Protein AF-A0A564Z615-F1 (afdb_monomer)

Organism: Hymenolepis diminuta (NCBI:txid6216)

Radius of gyration: 14.69 Å; Cα contacts (8 Å, |Δi|>4): 187; chains: 1; bounding box: 37×38×29 Å

Nearest PDB structures (foldseek):
  7xrh-assembly1_B  TM=8.847E-01  e=3.162E-02  Lactobacillus acidophilus
  3doh-assembly1_A  TM=4.716E-01  e=4.986E-02  Thermotoga maritima
  3b3s-assembly1_A  TM=4.041E-01  e=3.997E-01  Vibrio proteolyticus
  4z1x-assembly2_A  TM=3.653E-01  e=2.814E+00  Fusarium graminearum PH-1

Mean predicted aligned error: 8.98 Å

Sequence (123 aa):
MFPKAAIPLIYLHYLQLDINPNFSDFSSHGISDHAASDFYIKSDFDGTPLGTWHIRPNATNDLDLQHSWKSWNVDTISDETPIFLYFHGMAFNRAHSHRVEVYKLLSRLGYHVMTIDYRGSYS

Solvent-accessible surface area (backbone atoms only — not comparable to full-atom values): 7762 Å² total; per-residue (Å²): 133,84,77,83,79,81,77,81,65,81,57,83,89,87,95,76,94,75,89,80,78,70,77,74,56,34,54,88,71,65,30,41,58,92,33,41,47,63,48,65,52,63,37,91,88,79,57,55,71,27,43,28,41,42,34,34,46,44,28,71,41,73,78,63,55,73,78,62,71,75,74,84,51,95,89,54,88,85,67,93,61,56,72,44,67,45,53,74,44,85,74,71,44,72,82,42,66,78,52,42,54,52,47,54,50,45,8,64,72,53,21,28,32,36,36,52,35,58,91,88,34,81,112

Foldseek 3Di:
DDPDDADADEDDDDDDDDDDDDPLCCVVLQFASVQKDWDWDQDPVHRDTKIKMKGFAPRNPPVVCVVPVPDDDPPDPPDPAAEHEYEYYDAAFCSDNVNSVVCNVCSPVGHIYMYIHDPPHPD

InterPro domains:
  IPR029058 Alpha/Beta hydrolase fold [G3DSA:3.40.50.1820] (22-123)
  IPR029058 Alpha/Beta hydrolase fold [SSF53474] (33-120)

Structure (mmCIF, N/CA/C/O backbone):
data_AF-A0A564Z615-F1
#
_entry.id   AF-A0A564Z615-F1
#
loop_
_atom_site.group_PDB
_atom_site.id
_atom_site.type_symbol
_atom_site.label_atom_id
_atom_site.label_alt_id
_atom_site.label_comp_id
_atom_site.label_asym_id
_atom_site.label_entity_id
_atom_site.label_seq_id
_atom_site.pdbx_PDB_ins_code
_atom_site.Cartn_x
_atom_site.Cartn_y
_atom_site.Cartn_z
_atom_site.occupancy
_atom_site.B_iso_or_equiv
_atom_site.auth_seq_id
_atom_site.auth_comp_id
_atom_site.auth_asym_id
_atom_site.auth_atom_id
_atom_site.pdbx_PDB_model_num
ATOM 1 N N . MET A 1 1 ? 9.444 21.698 14.474 1.00 39.22 1 MET A N 1
ATOM 2 C CA . MET A 1 1 ? 8.753 20.560 15.112 1.00 39.22 1 MET A CA 1
ATOM 3 C C . MET A 1 1 ? 8.996 19.358 14.214 1.00 39.22 1 MET A C 1
ATOM 5 O O . MET A 1 1 ? 8.506 19.367 13.095 1.00 39.22 1 MET A O 1
ATOM 9 N N . PHE A 1 2 ? 9.857 18.421 14.615 1.00 32.47 2 PHE A N 1
ATOM 10 C CA . PHE A 1 2 ? 10.064 17.186 13.849 1.00 32.47 2 PHE A CA 1
ATOM 11 C C . PHE A 1 2 ? 8.807 16.314 14.006 1.00 32.47 2 PHE A C 1
ATOM 13 O O . PHE A 1 2 ? 8.331 16.192 15.140 1.00 32.47 2 PHE A O 1
ATOM 20 N N . PRO A 1 3 ? 8.223 15.756 12.931 1.00 44.94 3 PRO A N 1
ATOM 21 C CA . PRO A 1 3 ? 7.083 14.862 13.078 1.00 44.94 3 PRO A CA 1
ATOM 22 C C . PRO A 1 3 ? 7.495 13.623 13.885 1.00 44.94 3 PRO A C 1
ATOM 24 O O . PRO A 1 3 ? 8.647 13.185 13.834 1.00 44.94 3 PRO A O 1
ATOM 27 N N . LYS A 1 4 ? 6.552 13.090 14.672 1.00 42.91 4 LYS A N 1
ATOM 28 C CA . LYS A 1 4 ? 6.733 11.851 15.441 1.00 42.91 4 LYS A CA 1
ATOM 29 C C . LYS A 1 4 ? 7.188 10.741 14.489 1.00 42.91 4 LYS A C 1
ATOM 31 O O . LYS A 1 4 ? 6.609 10.573 13.420 1.00 42.91 4 LYS A O 1
ATOM 36 N N . ALA A 1 5 ? 8.245 10.038 14.884 1.00 46.59 5 ALA A N 1
ATOM 37 C CA . ALA A 1 5 ? 8.908 9.027 14.075 1.00 46.59 5 ALA A CA 1
ATOM 38 C C . ALA A 1 5 ? 7.921 7.971 13.549 1.00 46.59 5 ALA A C 1
ATOM 40 O O . ALA A 1 5 ? 7.145 7.401 14.317 1.00 46.59 5 ALA A O 1
ATOM 41 N N . ALA A 1 6 ? 8.000 7.689 12.248 1.00 59.72 6 ALA A N 1
ATOM 42 C CA . ALA A 1 6 ? 7.531 6.425 11.699 1.00 59.72 6 ALA A CA 1
ATOM 43 C C . ALA A 1 6 ? 8.312 5.289 12.381 1.00 59.72 6 ALA A C 1
ATOM 45 O O . ALA A 1 6 ? 9.501 5.451 12.654 1.00 59.72 6 ALA A O 1
ATOM 46 N N . ILE A 1 7 ? 7.663 4.163 12.679 1.00 56.78 7 ILE A N 1
ATOM 47 C CA . ILE A 1 7 ? 8.335 2.959 13.186 1.00 56.78 7 ILE A CA 1
ATOM 48 C C . ILE A 1 7 ? 8.689 2.099 11.962 1.00 56.78 7 ILE A C 1
ATOM 50 O O . ILE A 1 7 ? 7.792 1.459 11.414 1.00 56.78 7 ILE A O 1
ATOM 54 N N . PRO A 1 8 ? 9.949 2.082 11.485 1.00 55.19 8 PRO A N 1
ATOM 55 C CA . PRO A 1 8 ? 10.329 1.247 10.355 1.00 55.19 8 PRO A CA 1
ATOM 56 C C . PRO A 1 8 ? 10.515 -0.203 10.818 1.00 55.19 8 PRO A C 1
ATOM 58 O O . PRO A 1 8 ? 11.380 -0.496 11.644 1.00 55.19 8 PRO A O 1
ATOM 61 N N . LEU A 1 9 ? 9.722 -1.124 10.270 1.00 51.75 9 LEU A N 1
ATOM 62 C CA . LEU A 1 9 ? 9.980 -2.561 10.363 1.00 51.75 9 LEU A CA 1
ATOM 63 C C . LEU A 1 9 ? 10.726 -2.998 9.100 1.00 51.75 9 LEU A C 1
ATOM 65 O O . LEU A 1 9 ? 10.188 -2.893 8.003 1.00 51.75 9 LEU A O 1
ATOM 69 N N . ILE A 1 10 ? 11.948 -3.501 9.261 1.00 54.25 10 ILE A N 1
ATOM 70 C CA . ILE A 1 10 ? 12.765 -4.045 8.171 1.00 54.25 10 ILE A CA 1
ATOM 71 C C . ILE A 1 10 ? 12.877 -5.558 8.394 1.00 54.25 10 ILE A C 1
ATOM 73 O O . ILE A 1 10 ? 13.337 -5.994 9.447 1.00 54.25 10 ILE A O 1
ATOM 77 N N . TYR A 1 11 ? 12.443 -6.360 7.421 1.00 53.69 11 TYR A N 1
ATOM 78 C CA . TYR A 1 11 ? 12.457 -7.830 7.464 1.00 53.69 11 TYR A CA 1
ATOM 79 C C . TYR A 1 11 ? 13.115 -8.401 6.193 1.00 53.69 11 TYR A C 1
ATOM 81 O O . TYR A 1 11 ? 12.973 -7.816 5.121 1.00 53.69 11 TYR A O 1
ATOM 89 N N . LEU A 1 12 ? 13.845 -9.524 6.291 1.00 41.12 12 LEU A N 1
ATOM 90 C CA . LEU A 1 12 ? 14.693 -10.070 5.214 1.00 41.12 12 LEU A CA 1
ATOM 91 C C . LEU A 1 12 ? 14.663 -11.619 5.150 1.00 41.12 12 LEU A C 1
ATOM 93 O O . LEU A 1 12 ? 15.223 -12.213 6.069 1.00 41.12 12 LEU A O 1
ATOM 97 N N . HIS A 1 13 ? 14.134 -12.256 4.073 1.00 49.44 13 HIS A N 1
ATOM 98 C CA . HIS A 1 13 ? 14.681 -13.492 3.424 1.00 49.44 13 HIS A CA 1
ATOM 99 C C . HIS A 1 13 ? 13.871 -14.162 2.264 1.00 49.44 13 HIS A C 1
ATOM 101 O O . HIS A 1 13 ? 12.670 -13.952 2.134 1.00 49.44 13 HIS A O 1
ATOM 107 N N . TYR A 1 14 ? 14.613 -15.051 1.551 1.00 49.75 14 TYR A N 1
ATOM 108 C CA . TYR A 1 14 ? 14.376 -16.195 0.613 1.00 49.75 14 TYR A CA 1
ATOM 109 C C . TYR A 1 14 ? 13.765 -15.993 -0.797 1.00 49.75 14 TYR A C 1
ATOM 111 O O . TYR A 1 14 ? 12.846 -15.210 -0.995 1.00 49.75 14 TYR A O 1
ATOM 119 N N . LEU A 1 15 ? 14.331 -16.715 -1.787 1.00 47.59 15 LEU A N 1
ATOM 120 C CA . LEU A 1 15 ? 14.111 -16.573 -3.238 1.00 47.59 15 LEU A CA 1
ATOM 121 C C . LEU A 1 15 ? 12.964 -17.451 -3.779 1.00 47.59 15 LEU A C 1
ATOM 123 O O . LEU A 1 15 ? 13.097 -18.672 -3.797 1.00 47.59 15 LEU A O 1
ATOM 127 N N . GLN A 1 16 ? 11.896 -16.828 -4.296 1.00 52.72 16 GLN A N 1
ATOM 128 C CA . GLN A 1 16 ? 10.798 -17.468 -5.037 1.00 52.72 16 GLN A CA 1
ATOM 129 C C . GLN A 1 16 ? 10.459 -16.682 -6.320 1.00 52.72 16 GLN A C 1
ATOM 131 O O . GLN A 1 16 ? 9.930 -15.581 -6.255 1.00 52.72 16 GLN A O 1
ATOM 136 N N . LEU A 1 17 ? 10.768 -17.238 -7.496 1.00 55.16 17 LEU A N 1
ATOM 137 C CA . LEU A 1 17 ? 10.571 -16.577 -8.796 1.00 55.16 17 LEU A CA 1
ATOM 138 C C . LEU A 1 17 ? 9.133 -16.745 -9.314 1.00 55.16 17 LEU A C 1
ATOM 140 O O . LEU A 1 17 ? 8.859 -17.696 -10.040 1.00 55.16 17 LEU A O 1
ATOM 144 N N . ASP A 1 18 ? 8.250 -15.798 -8.999 1.00 54.97 18 ASP A N 1
ATOM 145 C CA . ASP A 1 18 ? 6.972 -15.634 -9.705 1.00 54.97 18 ASP A CA 1
ATOM 146 C C . ASP A 1 18 ? 7.103 -14.531 -10.765 1.00 54.97 18 ASP A C 1
ATOM 148 O O . ASP A 1 18 ? 7.454 -13.385 -10.476 1.00 54.97 18 ASP A O 1
ATOM 152 N N . ILE A 1 19 ? 6.877 -14.904 -12.026 1.00 62.47 19 ILE A N 1
ATOM 153 C CA . ILE A 1 19 ? 7.085 -14.043 -13.193 1.00 62.47 19 ILE A CA 1
ATOM 154 C C . ILE A 1 19 ? 5.760 -13.320 -13.486 1.00 62.47 19 ILE A C 1
ATOM 156 O O . ILE A 1 19 ? 4.845 -13.915 -14.044 1.00 62.47 19 ILE A O 1
ATOM 160 N N . ASN A 1 20 ? 5.679 -12.040 -13.107 1.00 62.62 20 ASN A N 1
ATOM 161 C CA . ASN A 1 20 ? 4.577 -11.091 -13.354 1.00 62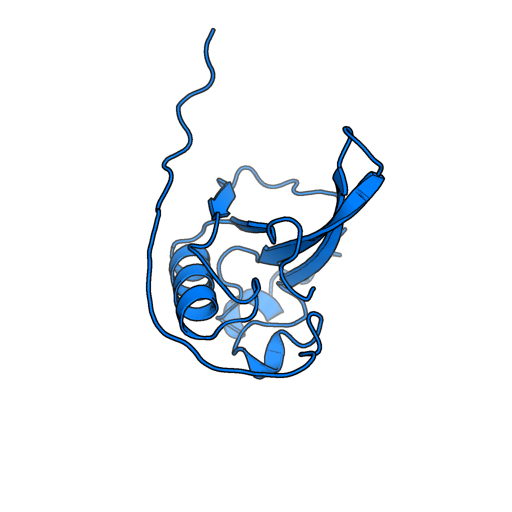.62 20 ASN A CA 1
ATOM 162 C C . ASN A 1 20 ? 3.216 -11.422 -12.697 1.00 62.62 20 ASN A C 1
ATOM 164 O O . ASN A 1 20 ? 2.273 -11.806 -13.392 1.00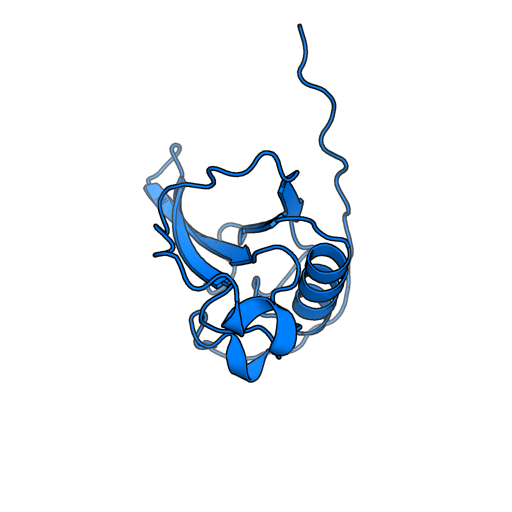 62.62 20 ASN A O 1
ATOM 168 N N . PRO A 1 21 ? 3.069 -11.226 -11.374 1.00 74.25 21 PRO A N 1
ATOM 169 C CA . PRO A 1 21 ? 1.773 -11.345 -10.705 1.00 74.25 21 PRO A CA 1
ATOM 170 C C . PRO A 1 21 ? 0.8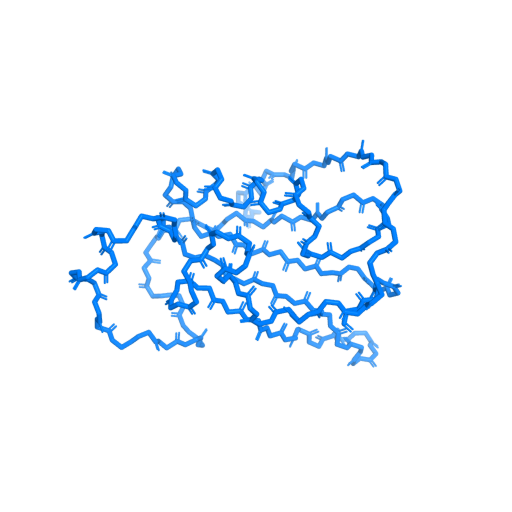04 -10.216 -11.108 1.00 74.25 21 PRO A C 1
ATOM 172 O O . PRO A 1 21 ? 1.217 -9.094 -11.398 1.00 74.25 21 PRO A O 1
ATOM 175 N N . ASN A 1 22 ? -0.504 -10.499 -11.088 1.00 87.25 22 ASN A N 1
ATOM 176 C CA . ASN A 1 22 ? -1.536 -9.464 -11.181 1.00 87.25 22 ASN A CA 1
ATOM 177 C C . ASN A 1 22 ? -1.658 -8.746 -9.830 1.00 87.25 22 ASN A C 1
ATOM 179 O O . ASN A 1 22 ? -2.271 -9.262 -8.899 1.00 87.25 22 ASN A O 1
ATOM 183 N N . PHE A 1 23 ? -1.091 -7.548 -9.731 1.00 90.25 23 PHE A N 1
ATOM 184 C CA . PHE A 1 23 ? -1.050 -6.781 -8.485 1.00 90.25 23 PHE A CA 1
ATOM 185 C C . PHE A 1 23 ? -2.391 -6.198 -8.035 1.00 90.25 23 PHE A C 1
ATOM 187 O O . PHE A 1 23 ? -2.473 -5.681 -6.926 1.00 90.25 23 PHE A O 1
ATOM 194 N N . SER A 1 24 ? -3.427 -6.258 -8.868 1.00 91.88 24 SER A N 1
ATOM 195 C CA . SER A 1 24 ? -4.766 -5.784 -8.509 1.00 91.88 24 SER A CA 1
ATOM 196 C C . SER A 1 24 ? -5.696 -6.904 -8.027 1.00 91.88 24 SER A C 1
ATOM 198 O O . SER A 1 24 ? -6.827 -6.619 -7.651 1.00 91.88 24 SER A O 1
ATOM 200 N N . ASP A 1 25 ? -5.251 -8.165 -8.052 1.00 91.88 25 ASP A N 1
ATOM 201 C CA . ASP A 1 25 ? -6.001 -9.297 -7.500 1.00 91.88 25 ASP A CA 1
ATOM 202 C C . ASP A 1 25 ? -5.614 -9.512 -6.030 1.00 91.88 25 ASP A C 1
ATOM 204 O O . ASP A 1 25 ? -4.726 -10.298 -5.695 1.00 91.88 25 ASP A O 1
ATOM 208 N N . PHE A 1 26 ? -6.260 -8.768 -5.136 1.00 92.69 26 PHE A N 1
ATOM 209 C CA . PHE A 1 26 ? -6.025 -8.866 -3.696 1.00 92.69 26 PHE A CA 1
ATOM 210 C C . PHE A 1 26 ? -6.683 -10.111 -3.106 1.00 92.69 26 PHE A C 1
ATOM 212 O O . PHE A 1 26 ? -6.162 -10.699 -2.150 1.00 92.69 26 PHE A O 1
ATOM 219 N N . SER A 1 27 ? -7.793 -10.545 -3.704 1.00 91.38 27 SER A N 1
ATOM 220 C CA . SER A 1 27 ? -8.549 -11.717 -3.276 1.00 91.38 27 SER A CA 1
ATOM 221 C C . SER A 1 27 ? -7.697 -12.990 -3.261 1.00 91.38 27 SER A C 1
ATOM 223 O O . SER A 1 27 ? -7.737 -13.737 -2.277 1.00 91.38 27 SER A O 1
ATOM 225 N N . SER A 1 28 ? -6.830 -13.197 -4.263 1.00 91.75 28 SER A N 1
ATOM 226 C CA . SER A 1 28 ? -5.897 -14.337 -4.297 1.00 91.75 28 SER A CA 1
ATOM 227 C C . SER A 1 28 ? -4.842 -14.307 -3.189 1.00 91.75 28 SER A C 1
ATOM 229 O O . SER A 1 28 ? -4.262 -15.339 -2.850 1.00 91.75 28 SER A O 1
ATOM 231 N N . HIS A 1 29 ? -4.651 -13.150 -2.556 1.00 91.56 29 HIS A N 1
ATOM 232 C CA . HIS A 1 29 ? -3.760 -12.928 -1.420 1.00 91.56 29 HIS A CA 1
ATOM 233 C C . HIS A 1 29 ? -4.517 -12.933 -0.072 1.00 91.56 29 HIS A C 1
ATOM 235 O O . HIS A 1 29 ? -3.928 -12.722 0.994 1.00 91.56 29 HIS A O 1
ATOM 241 N N . GLY A 1 30 ? -5.828 -13.204 -0.085 1.00 91.56 30 GLY A N 1
ATOM 242 C CA . GLY A 1 30 ? -6.683 -13.217 1.103 1.00 91.56 30 GLY A CA 1
ATOM 243 C C . GLY A 1 30 ? -6.939 -11.825 1.685 1.00 91.56 30 GLY A C 1
ATOM 244 O O . GLY A 1 30 ? -7.063 -11.689 2.905 1.00 91.56 30 G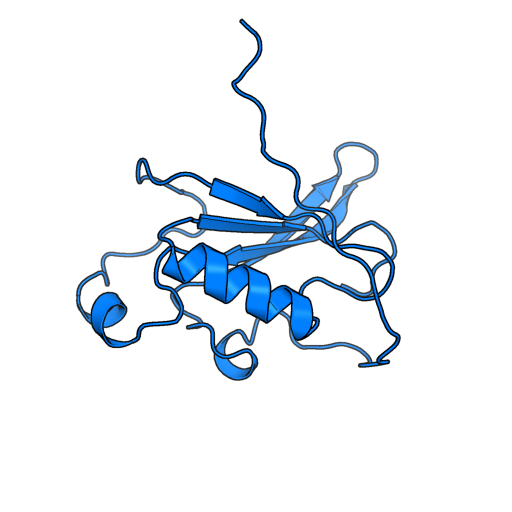LY A O 1
ATOM 245 N N . ILE A 1 31 ? -6.961 -10.802 0.829 1.00 92.44 31 ILE A N 1
ATOM 246 C CA . ILE A 1 31 ? -7.336 -9.420 1.139 1.00 92.44 31 ILE A CA 1
ATOM 247 C C . ILE A 1 31 ? -8.564 -9.078 0.288 1.00 92.44 31 ILE A C 1
ATOM 249 O O . ILE A 1 31 ? -8.629 -9.447 -0.878 1.00 92.44 31 ILE A O 1
ATOM 253 N N . SER A 1 32 ? -9.551 -8.380 0.849 1.00 89.56 32 SER A N 1
ATOM 254 C CA . SER A 1 32 ? -10.721 -7.966 0.072 1.00 89.56 32 SER A CA 1
ATOM 255 C C . SER A 1 32 ? -10.339 -6.939 -1.000 1.00 89.56 32 SER A C 1
ATOM 257 O O . SER A 1 32 ? -9.778 -5.892 -0.671 1.00 89.56 32 SER A O 1
ATOM 259 N N . ASP A 1 33 ? -10.722 -7.188 -2.257 1.00 87.38 33 ASP A N 1
ATOM 260 C CA . ASP A 1 33 ? -10.495 -6.264 -3.384 1.00 87.38 33 ASP A CA 1
ATOM 261 C C . ASP A 1 33 ? -11.157 -4.891 -3.175 1.00 87.38 33 ASP A C 1
ATOM 263 O O . ASP A 1 33 ? -10.761 -3.898 -3.774 1.00 87.38 33 ASP A O 1
ATOM 267 N N . HIS A 1 34 ? -12.167 -4.806 -2.305 1.00 84.06 34 HIS A N 1
ATOM 268 C CA . HIS A 1 34 ? -12.842 -3.549 -1.962 1.00 84.06 34 HIS A CA 1
ATOM 269 C C . HIS A 1 34 ? -12.168 -2.784 -0.816 1.00 84.06 34 HIS A C 1
ATOM 271 O O . HIS A 1 34 ? -12.548 -1.652 -0.513 1.00 84.06 34 HIS A O 1
ATOM 277 N N . ALA A 1 35 ? -11.200 -3.407 -0.144 1.00 86.94 35 ALA A N 1
ATOM 278 C CA . ALA A 1 35 ? -10.483 -2.845 0.994 1.00 86.94 35 ALA A CA 1
ATOM 279 C C . ALA A 1 35 ? -8.998 -2.601 0.689 1.00 86.94 35 ALA A C 1
ATOM 281 O O . ALA A 1 35 ? -8.237 -2.254 1.598 1.00 86.94 35 ALA A O 1
ATOM 282 N N . ALA A 1 36 ? -8.590 -2.772 -0.569 1.00 90.69 36 ALA A N 1
ATOM 283 C CA . ALA A 1 36 ? -7.232 -2.557 -1.027 1.00 90.69 36 ALA A CA 1
ATOM 284 C C . ALA A 1 36 ? -7.194 -1.920 -2.421 1.00 90.69 36 ALA A C 1
ATOM 286 O O . ALA A 1 36 ? -8.159 -1.977 -3.178 1.00 90.69 36 ALA A O 1
ATOM 287 N N . SER A 1 37 ? -6.079 -1.271 -2.741 1.00 91.62 37 SER A N 1
ATOM 288 C CA . SER A 1 37 ? -5.878 -0.593 -4.018 1.00 91.62 37 SER A CA 1
ATOM 289 C C . SER A 1 37 ? -4.448 -0.694 -4.496 1.00 91.62 37 SER A C 1
ATOM 291 O O . SER A 1 37 ? -3.517 -0.653 -3.690 1.00 91.62 37 SER A O 1
ATOM 293 N N . ASP A 1 38 ? -4.305 -0.835 -5.810 1.00 93.00 38 ASP A N 1
ATOM 294 C CA . ASP A 1 38 ? -3.032 -0.875 -6.514 1.00 93.00 38 ASP A CA 1
ATOM 295 C C . ASP A 1 38 ? -2.896 0.395 -7.347 1.00 93.00 38 ASP A C 1
ATOM 297 O O . ASP A 1 38 ? -3.764 0.721 -8.158 1.00 93.00 38 ASP A O 1
ATOM 301 N N . PHE A 1 39 ? -1.825 1.141 -7.118 1.00 91.62 39 PHE A N 1
ATOM 302 C CA . PHE A 1 39 ? -1.529 2.366 -7.850 1.00 91.62 39 PHE A CA 1
ATOM 303 C C . PHE A 1 39 ? -0.022 2.604 -7.907 1.00 91.62 39 PHE A C 1
ATOM 305 O O . PHE A 1 39 ? 0.767 1.880 -7.306 1.00 91.62 39 PHE A O 1
ATOM 312 N N . TYR A 1 40 ? 0.397 3.632 -8.644 1.00 91.56 40 TYR A N 1
ATOM 313 C CA . TYR A 1 40 ? 1.810 3.945 -8.828 1.00 91.56 40 TYR A CA 1
ATOM 314 C C . TYR A 1 40 ? 2.114 5.351 -8.344 1.00 91.56 40 TYR A C 1
ATOM 316 O O . TYR A 1 40 ? 1.526 6.326 -8.817 1.00 91.56 40 TYR A O 1
ATOM 324 N N . ILE A 1 41 ? 3.088 5.463 -7.445 1.00 89.94 41 ILE A N 1
ATOM 325 C CA . ILE A 1 41 ? 3.661 6.753 -7.071 1.00 89.94 41 ILE A CA 1
ATOM 326 C C . ILE A 1 41 ? 4.754 7.078 -8.085 1.00 89.94 41 ILE A C 1
ATOM 328 O O . ILE A 1 41 ? 5.670 6.285 -8.305 1.00 89.94 41 ILE A O 1
ATOM 332 N N . LYS A 1 42 ? 4.668 8.249 -8.718 1.00 91.38 42 LYS A N 1
ATOM 333 C CA . LYS A 1 42 ? 5.741 8.735 -9.590 1.00 91.38 42 LYS A CA 1
ATOM 334 C C . LYS A 1 42 ? 6.866 9.285 -8.731 1.00 91.38 42 LYS A C 1
ATOM 336 O O . LYS A 1 42 ? 6.634 10.132 -7.876 1.00 91.38 42 LYS A O 1
ATOM 341 N N . SER A 1 43 ? 8.085 8.815 -8.964 1.00 85.81 43 SER A N 1
ATOM 342 C CA . SER A 1 43 ? 9.249 9.387 -8.299 1.00 85.81 43 SER A CA 1
ATOM 343 C C . SER A 1 43 ? 9.534 10.793 -8.823 1.00 85.81 43 SER A C 1
ATOM 345 O O . SER A 1 43 ? 9.747 10.966 -10.020 1.00 85.81 43 SER A O 1
ATOM 347 N N . ASP A 1 44 ? 9.644 11.775 -7.929 1.00 89.62 44 ASP A N 1
ATOM 348 C CA . ASP A 1 44 ? 10.001 13.155 -8.297 1.00 89.62 44 ASP A CA 1
ATOM 349 C C . ASP A 1 44 ? 11.400 13.282 -8.924 1.00 89.62 44 ASP A C 1
ATOM 351 O O . ASP A 1 44 ? 11.704 14.276 -9.576 1.00 89.62 44 ASP A O 1
ATOM 355 N N . PHE A 1 45 ? 12.264 12.278 -8.736 1.00 87.38 45 PHE A N 1
ATOM 356 C CA . PHE A 1 45 ? 13.629 12.287 -9.260 1.00 87.38 45 PHE A CA 1
ATOM 357 C C . PHE A 1 45 ? 13.687 12.096 -10.783 1.00 87.38 45 PHE A C 1
ATOM 359 O O . PHE A 1 45 ? 14.435 12.797 -11.458 1.00 87.38 45 PHE A O 1
ATOM 366 N N . ASP A 1 46 ? 12.923 11.147 -11.332 1.00 89.31 46 ASP A N 1
ATOM 367 C CA . ASP A 1 46 ? 12.987 10.800 -12.764 1.00 89.31 46 ASP A CA 1
ATOM 368 C C . ASP A 1 46 ? 11.656 10.310 -13.365 1.00 89.31 46 ASP A C 1
ATOM 370 O O . ASP A 1 46 ? 11.618 9.819 -14.491 1.00 89.31 46 ASP A O 1
ATOM 374 N N . GLY A 1 47 ? 10.554 10.409 -12.621 1.00 88.31 47 GLY A N 1
ATOM 375 C CA . GLY A 1 47 ? 9.231 9.968 -13.054 1.00 88.31 47 GLY A CA 1
ATOM 376 C C . GLY A 1 47 ? 9.005 8.455 -13.038 1.00 88.31 47 GLY A C 1
ATOM 377 O O . GLY A 1 47 ? 7.913 8.029 -13.415 1.00 88.31 47 GLY A O 1
ATOM 378 N N . THR A 1 48 ? 9.976 7.644 -12.596 1.00 87.62 48 THR A N 1
ATOM 379 C CA . THR A 1 48 ? 9.817 6.183 -12.513 1.00 87.62 48 THR A CA 1
ATOM 380 C C . THR A 1 48 ? 8.601 5.835 -11.651 1.00 87.62 48 THR A C 1
ATOM 382 O O . THR A 1 48 ? 8.525 6.309 -10.509 1.00 87.62 48 THR A O 1
ATOM 385 N N . PRO A 1 49 ? 7.651 5.033 -12.168 1.00 90.38 49 PRO A N 1
ATOM 386 C CA . PRO A 1 49 ? 6.508 4.582 -11.393 1.00 90.38 49 PRO A CA 1
ATOM 387 C C . PRO A 1 49 ? 6.955 3.531 -10.373 1.00 90.38 49 PRO A C 1
ATOM 389 O O . PRO A 1 49 ? 7.681 2.598 -10.708 1.00 90.38 49 PRO A O 1
ATOM 392 N N . LEU A 1 50 ? 6.519 3.691 -9.127 1.00 89.25 50 LEU A N 1
ATOM 393 C CA . LEU A 1 50 ? 6.754 2.744 -8.041 1.00 89.25 50 LEU A CA 1
ATOM 394 C C . LEU A 1 50 ? 5.422 2.107 -7.658 1.00 89.25 50 LEU A C 1
ATOM 396 O O . LEU A 1 50 ? 4.516 2.808 -7.192 1.00 89.25 50 LEU A O 1
ATOM 400 N N . GLY A 1 51 ? 5.300 0.798 -7.881 1.00 91.88 51 GLY A N 1
ATOM 401 C CA . GLY A 1 51 ? 4.101 0.043 -7.533 1.00 91.88 51 GLY A CA 1
ATOM 402 C C . GLY A 1 51 ? 3.794 0.177 -6.047 1.00 91.88 51 GLY A C 1
ATOM 403 O O . GLY A 1 51 ? 4.685 0.069 -5.205 1.00 91.88 51 GLY A O 1
ATOM 404 N N . THR A 1 52 ? 2.545 0.483 -5.725 1.00 92.44 52 THR A N 1
ATOM 405 C CA . THR A 1 52 ? 2.116 0.826 -4.373 1.00 92.44 52 THR A CA 1
ATOM 406 C C . THR A 1 52 ? 0.803 0.136 -4.067 1.00 92.44 52 THR A C 1
ATOM 408 O O . THR A 1 52 ? -0.148 0.229 -4.838 1.00 92.44 52 THR A O 1
ATOM 411 N N . TRP A 1 53 ? 0.743 -0.521 -2.912 1.0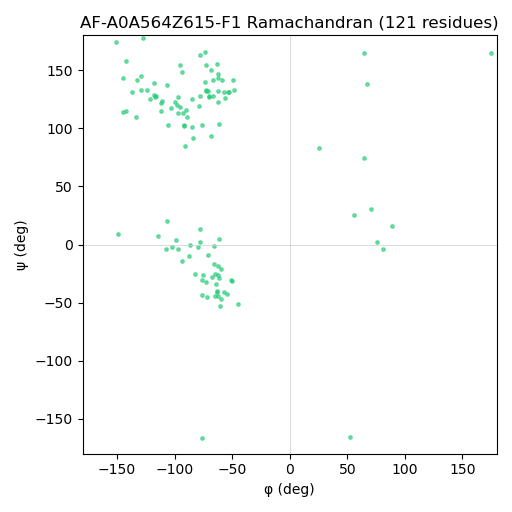0 94.44 53 TRP A N 1
ATOM 412 C CA . TRP A 1 53 ? -0.516 -0.992 -2.351 1.00 94.44 53 TRP A CA 1
ATOM 413 C C . TRP A 1 53 ? -0.924 -0.140 -1.162 1.00 94.44 53 TRP A C 1
ATOM 415 O O . TRP A 1 53 ? -0.108 0.155 -0.283 1.00 94.44 53 TRP A O 1
ATOM 425 N N . HIS A 1 54 ? -2.210 0.191 -1.103 1.00 93.25 54 HIS A N 1
ATOM 426 C CA . HIS A 1 54 ? -2.868 0.675 0.106 1.00 93.25 54 HIS A CA 1
ATOM 427 C C . HIS A 1 54 ? -3.932 -0.325 0.534 1.00 93.25 54 HIS A C 1
ATOM 429 O O . HIS A 1 54 ? -4.776 -0.700 -0.270 1.00 93.25 54 HIS A O 1
ATOM 435 N N . ILE A 1 55 ? -3.885 -0.751 1.794 1.00 93.12 55 ILE A N 1
ATOM 436 C CA . ILE A 1 55 ? -4.802 -1.723 2.396 1.00 93.12 55 ILE A CA 1
ATOM 437 C C . ILE A 1 55 ? -5.430 -1.074 3.631 1.00 93.12 55 ILE A C 1
ATOM 439 O O . ILE A 1 55 ? -4.741 -0.457 4.448 1.00 93.12 55 ILE A O 1
ATOM 443 N N . ARG A 1 56 ? -6.749 -1.182 3.778 1.00 90.31 56 ARG A N 1
ATOM 444 C CA . ARG A 1 56 ? -7.493 -0.583 4.893 1.00 90.31 56 ARG A CA 1
ATOM 445 C C . ARG A 1 56 ? -7.374 -1.394 6.190 1.00 90.31 56 ARG A C 1
ATOM 447 O O . ARG A 1 56 ? -7.045 -2.581 6.146 1.00 90.31 56 ARG A O 1
ATOM 454 N N . PRO A 1 57 ? -7.700 -0.788 7.343 1.00 90.38 57 PRO A N 1
ATOM 455 C CA . PRO A 1 57 ? -8.028 -1.528 8.555 1.00 90.38 57 PRO A CA 1
ATOM 456 C C . PRO A 1 57 ? -9.068 -2.618 8.278 1.00 90.38 57 PRO A C 1
ATOM 458 O O . PRO A 1 57 ? -10.003 -2.402 7.508 1.00 90.38 57 PRO A O 1
ATOM 461 N N . ASN A 1 58 ? -8.917 -3.778 8.915 1.00 88.88 58 ASN A N 1
ATOM 462 C CA . ASN A 1 58 ? -9.852 -4.907 8.847 1.00 88.88 58 ASN A CA 1
ATOM 463 C C . ASN A 1 58 ? -10.155 -5.434 7.426 1.00 88.88 58 ASN A C 1
ATOM 465 O O . ASN A 1 58 ? -11.168 -6.093 7.214 1.00 88.88 58 ASN A O 1
ATOM 469 N N . ALA A 1 59 ? -9.243 -5.251 6.466 1.00 87.44 59 ALA A N 1
ATOM 470 C CA . ALA A 1 59 ? -9.386 -5.672 5.063 1.00 87.44 59 ALA A CA 1
ATOM 471 C C . ALA A 1 59 ? -9.438 -7.199 4.836 1.00 87.44 59 ALA A C 1
ATOM 473 O O . ALA A 1 59 ? -9.565 -7.652 3.701 1.00 87.44 59 ALA A O 1
ATOM 474 N N . THR A 1 60 ? -9.317 -7.992 5.904 1.00 83.56 60 THR A N 1
ATOM 475 C CA . THR A 1 60 ? -9.417 -9.465 5.879 1.00 83.56 60 THR A CA 1
ATOM 476 C C . THR A 1 60 ? -10.710 -9.995 6.506 1.00 83.56 60 THR A C 1
ATOM 478 O O . THR A 1 60 ? -10.939 -11.200 6.484 1.00 83.56 60 THR A O 1
ATOM 481 N N . ASN A 1 61 ? -11.551 -9.115 7.066 1.00 72.88 61 ASN A N 1
ATOM 482 C CA . ASN A 1 61 ? -12.798 -9.485 7.729 1.00 72.88 61 ASN A CA 1
ATOM 483 C C . ASN A 1 61 ? -13.998 -9.112 6.847 1.00 72.88 61 ASN A C 1
ATOM 485 O O . ASN A 1 61 ? -14.427 -7.960 6.833 1.00 72.88 61 ASN A O 1
ATOM 489 N N . ASP A 1 62 ? -14.603 -10.093 6.177 1.00 58.69 62 ASP A N 1
ATOM 490 C CA . ASP A 1 62 ? -15.771 -9.860 5.307 1.00 58.69 62 ASP A CA 1
ATOM 491 C C . ASP A 1 62 ? -17.005 -9.313 6.056 1.00 58.69 62 ASP A C 1
ATOM 493 O O . ASP A 1 62 ? -17.832 -8.609 5.475 1.00 58.69 62 ASP A O 1
ATOM 497 N N . LEU A 1 63 ? -17.125 -9.592 7.360 1.00 56.97 63 LEU A N 1
ATOM 498 C CA . LEU A 1 63 ? -18.272 -9.189 8.189 1.00 56.97 63 LEU A CA 1
ATOM 499 C C . LEU A 1 63 ? -18.312 -7.678 8.503 1.00 56.97 63 LEU A C 1
ATOM 501 O O . LEU A 1 63 ? -19.399 -7.106 8.596 1.00 56.97 63 LEU A O 1
ATOM 505 N N . ASP A 1 64 ? -17.154 -7.021 8.627 1.00 53.31 64 ASP A N 1
AT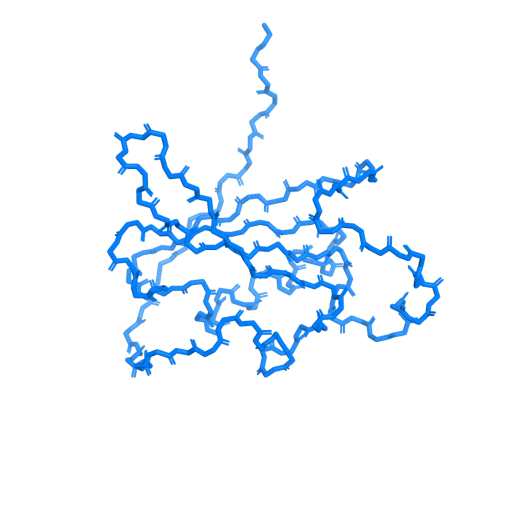OM 506 C CA . ASP A 1 64 ? -17.066 -5.566 8.868 1.00 53.31 64 ASP A CA 1
ATOM 507 C C . ASP A 1 64 ? -17.209 -4.756 7.566 1.00 53.31 64 ASP A C 1
ATOM 509 O O . ASP A 1 64 ? -17.654 -3.601 7.566 1.00 53.31 64 ASP A O 1
ATOM 513 N N . LEU A 1 65 ? -16.867 -5.367 6.428 1.00 54.56 65 LEU A N 1
ATOM 514 C CA . LEU A 1 65 ? -16.892 -4.721 5.115 1.00 54.56 65 LEU A CA 1
ATOM 515 C C . LEU A 1 65 ? -18.315 -4.565 4.552 1.00 54.56 65 LEU A C 1
ATOM 517 O O . LEU A 1 65 ? -18.575 -3.612 3.820 1.00 54.56 65 LEU A O 1
ATOM 521 N N . GLN A 1 66 ? -19.268 -5.417 4.952 1.00 50.84 66 GLN A N 1
ATOM 522 C CA . GLN A 1 66 ? -20.675 -5.281 4.537 1.00 50.84 66 GLN A CA 1
ATOM 523 C C . GLN A 1 66 ? -21.373 -4.037 5.119 1.00 50.84 66 GLN A C 1
ATOM 525 O O . GLN A 1 66 ? -22.283 -3.498 4.491 1.00 50.84 66 GLN A O 1
ATOM 530 N N . HIS A 1 67 ? -20.947 -3.539 6.286 1.00 48.69 67 HIS A N 1
ATOM 531 C CA . HIS A 1 67 ? -21.595 -2.402 6.957 1.00 48.69 67 HIS A CA 1
ATOM 532 C C . HIS A 1 67 ? -20.977 -1.034 6.623 1.00 48.69 67 HIS A C 1
ATOM 534 O O . HIS A 1 67 ? -21.597 -0.002 6.882 1.00 48.69 67 HIS A O 1
ATOM 540 N N . SER A 1 68 ? -19.781 -0.995 6.027 1.00 52.75 68 SER A N 1
ATOM 541 C CA . SER A 1 68 ? -19.007 0.236 5.795 1.00 52.75 68 SER A CA 1
ATOM 542 C C . SER A 1 68 ? -18.990 0.707 4.331 1.00 52.75 68 SER A C 1
ATOM 544 O O . SER A 1 68 ? -18.157 1.532 3.959 1.00 52.75 68 SER A O 1
ATOM 546 N N . TRP A 1 69 ? -19.951 0.253 3.511 1.00 52.44 69 TRP A N 1
ATOM 547 C CA . TRP A 1 69 ? -20.005 0.407 2.041 1.00 52.44 69 TRP A CA 1
ATOM 548 C C . TRP A 1 69 ? -20.061 1.850 1.485 1.00 52.44 69 TRP A C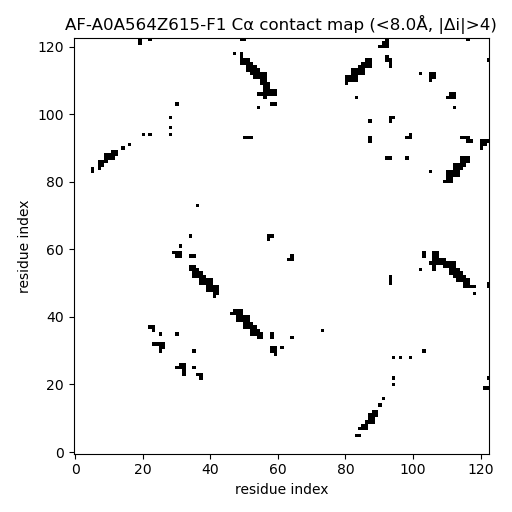 1
ATOM 550 O O . TRP A 1 69 ? -20.204 2.048 0.279 1.00 52.44 69 TRP A O 1
ATOM 560 N N . LYS A 1 70 ? -19.964 2.890 2.320 1.00 49.34 70 LYS A N 1
ATOM 561 C CA . LYS A 1 70 ? -20.074 4.286 1.877 1.00 49.34 70 LYS A CA 1
ATOM 562 C C . LYS A 1 70 ? -18.862 4.678 1.016 1.00 49.34 70 LYS A C 1
ATOM 564 O O . LYS A 1 70 ? -17.831 5.072 1.546 1.00 49.34 70 LYS A O 1
ATOM 569 N N . SER A 1 71 ? -19.029 4.528 -0.302 1.00 52.31 71 SER A N 1
ATOM 570 C CA . SER A 1 71 ? -18.242 5.086 -1.414 1.00 52.31 71 SER A CA 1
ATOM 571 C C . SER A 1 71 ? -16.790 5.418 -1.060 1.00 52.31 71 SER A C 1
ATOM 573 O O . SER A 1 71 ? -16.458 6.563 -0.742 1.00 52.31 71 SER A O 1
ATOM 575 N N . TRP A 1 72 ? -15.929 4.406 -1.114 1.00 59.62 72 TRP A N 1
ATOM 576 C CA . TRP A 1 72 ? -14.489 4.599 -1.020 1.00 59.62 72 TRP A CA 1
ATOM 577 C C . TRP A 1 72 ? -14.013 5.458 -2.195 1.00 59.62 72 TRP A C 1
ATOM 579 O O . TRP A 1 72 ? -14.239 5.122 -3.358 1.00 59.62 72 TRP A O 1
ATOM 589 N N . ASN A 1 73 ? -13.381 6.584 -1.873 1.00 57.41 73 ASN A N 1
ATOM 590 C CA . ASN A 1 73 ? -12.609 7.352 -2.830 1.00 57.41 73 ASN A CA 1
ATOM 591 C C . ASN A 1 73 ? -11.146 6.937 -2.657 1.00 57.41 73 ASN A C 1
ATOM 593 O O . ASN A 1 73 ? -10.564 7.181 -1.599 1.00 57.41 73 ASN A O 1
ATOM 597 N N . VAL A 1 74 ? -10.583 6.285 -3.677 1.00 57.75 74 VAL A N 1
ATOM 598 C CA . VAL A 1 74 ? -9.180 5.822 -3.712 1.00 57.75 74 VAL A CA 1
ATOM 599 C C . VAL A 1 74 ? -8.217 6.951 -3.350 1.00 57.75 74 VAL A C 1
ATOM 601 O O . VAL A 1 74 ? -7.193 6.728 -2.711 1.00 57.75 74 VAL A O 1
ATOM 604 N N . ASP A 1 75 ? -8.610 8.179 -3.679 1.00 55.88 75 ASP A N 1
ATOM 605 C CA . ASP A 1 75 ? -7.778 9.365 -3.577 1.00 55.88 75 ASP A CA 1
ATOM 606 C C . ASP A 1 75 ? -7.814 10.031 -2.193 1.00 55.88 75 ASP A C 1
ATOM 608 O O . ASP A 1 75 ? -7.187 11.073 -1.999 1.00 55.88 75 ASP A O 1
ATOM 612 N N . THR A 1 76 ? -8.578 9.518 -1.217 1.00 61.91 76 THR A N 1
ATOM 613 C CA . THR A 1 76 ? -8.699 10.193 0.087 1.00 61.91 76 THR A CA 1
ATOM 614 C C . THR A 1 76 ? -8.822 9.232 1.269 1.00 61.91 76 THR A C 1
ATOM 616 O O . THR A 1 76 ? -9.837 8.566 1.459 1.00 61.91 76 THR A O 1
ATOM 619 N N . ILE A 1 77 ? -7.803 9.230 2.134 1.00 72.62 77 ILE A N 1
ATOM 620 C CA . ILE A 1 77 ? -7.883 8.670 3.489 1.00 72.62 77 ILE A CA 1
ATOM 621 C C . ILE A 1 77 ? -8.456 9.771 4.382 1.00 72.62 77 ILE A C 1
ATOM 623 O O . ILE A 1 77 ? -7.764 10.729 4.717 1.00 72.62 77 ILE A O 1
ATOM 627 N N . SER A 1 78 ? -9.750 9.681 4.685 1.00 69.75 78 SER A N 1
ATOM 628 C CA . SER A 1 78 ? -10.482 10.715 5.429 1.00 69.75 78 SER A CA 1
ATOM 629 C C . SER A 1 78 ? -10.722 10.372 6.899 1.00 69.75 78 SER A C 1
ATOM 631 O O . SER A 1 78 ? -11.358 11.155 7.600 1.00 69.75 78 SER A O 1
ATOM 633 N N . ASP A 1 79 ? -10.300 9.191 7.348 1.00 74.94 79 ASP A N 1
ATOM 634 C CA . ASP A 1 79 ? -10.425 8.775 8.742 1.00 74.94 79 ASP A CA 1
ATOM 635 C C . ASP A 1 79 ? -9.122 9.065 9.518 1.00 74.94 79 ASP A C 1
ATOM 637 O O . ASP A 1 79 ? -8.046 9.199 8.937 1.00 74.94 79 ASP A O 1
ATOM 641 N N . GLU A 1 80 ? -9.216 9.242 10.839 1.00 80.06 80 GLU A N 1
ATOM 642 C CA . GLU A 1 80 ? -8.059 9.556 11.701 1.00 80.06 80 GLU A CA 1
ATOM 643 C C . GLU A 1 80 ? -7.190 8.318 12.001 1.00 80.06 80 GLU A C 1
ATOM 645 O O . GLU A 1 80 ? -6.348 8.334 12.906 1.00 80.06 80 GLU A O 1
ATOM 650 N N . THR A 1 81 ? -7.397 7.220 11.271 1.00 85.19 81 THR A N 1
ATOM 651 C CA . THR A 1 81 ? -6.719 5.958 11.535 1.00 85.19 81 THR A CA 1
ATOM 652 C C . THR A 1 81 ? -5.251 6.047 11.114 1.00 85.19 81 THR A C 1
ATOM 654 O O . THR A 1 81 ? -4.940 6.476 10.000 1.00 85.19 81 THR A O 1
ATOM 657 N N . PRO A 1 82 ? -4.303 5.621 11.966 1.00 89.62 82 PRO A N 1
ATOM 658 C CA . PRO A 1 82 ? -2.887 5.675 11.631 1.00 89.62 82 PRO A CA 1
ATOM 659 C C . PRO A 1 82 ? -2.530 4.814 10.410 1.00 89.62 82 PRO A C 1
ATOM 661 O O . PRO A 1 82 ? -3.020 3.696 10.235 1.00 89.62 82 PRO A O 1
ATOM 664 N N . ILE A 1 83 ? -1.598 5.331 9.605 1.00 89.25 83 ILE A N 1
ATOM 665 C CA . ILE A 1 83 ? -1.006 4.630 8.463 1.00 89.25 83 ILE A CA 1
ATOM 666 C C . ILE A 1 83 ? 0.324 4.007 8.883 1.00 89.25 83 ILE A C 1
ATOM 668 O O . ILE A 1 83 ? 1.226 4.691 9.370 1.00 89.25 83 ILE A O 1
ATOM 672 N N . PHE A 1 84 ? 0.462 2.709 8.640 1.00 93.00 84 PHE A N 1
ATOM 673 C CA . PHE A 1 84 ? 1.719 1.988 8.697 1.00 93.00 84 PHE A CA 1
ATOM 674 C C . PHE A 1 84 ? 2.356 1.968 7.305 1.00 93.00 84 PHE A C 1
ATOM 676 O O . PHE A 1 84 ? 1.843 1.331 6.384 1.00 93.00 84 PHE A O 1
ATOM 683 N N . LEU A 1 85 ? 3.487 2.654 7.152 1.00 92.44 85 LEU A N 1
ATOM 684 C CA . LEU A 1 85 ? 4.278 2.627 5.924 1.00 92.44 85 LEU A CA 1
ATOM 685 C C . LEU A 1 85 ? 5.292 1.477 5.990 1.00 92.44 85 LEU A C 1
ATOM 687 O O . LEU A 1 85 ? 6.243 1.524 6.770 1.00 92.44 85 LEU A O 1
ATOM 691 N N . TYR A 1 86 ? 5.075 0.439 5.187 1.00 90.94 86 TYR A N 1
ATOM 692 C CA . TYR A 1 86 ? 5.918 -0.748 5.120 1.00 90.94 86 TYR A CA 1
ATOM 693 C C . TYR A 1 86 ? 6.818 -0.731 3.883 1.00 90.94 86 TYR A C 1
ATOM 695 O O . TYR A 1 86 ? 6.362 -0.829 2.740 1.00 90.94 86 TYR A O 1
ATOM 703 N N . PHE A 1 87 ? 8.120 -0.702 4.139 1.00 88.69 87 PHE A N 1
ATOM 704 C CA . PHE A 1 87 ? 9.155 -0.885 3.134 1.00 88.69 87 PHE A CA 1
ATOM 705 C C . PHE A 1 87 ? 9.673 -2.320 3.202 1.00 88.69 87 PHE A C 1
ATOM 707 O O . PHE A 1 87 ? 10.110 -2.783 4.257 1.00 88.69 87 PHE A O 1
ATOM 714 N N . HIS A 1 88 ? 9.598 -3.044 2.088 1.00 85.12 88 HIS A N 1
ATOM 715 C CA . HIS A 1 88 ? 9.989 -4.450 2.065 1.00 85.12 88 HIS A CA 1
ATOM 716 C C . HIS A 1 88 ? 11.519 -4.629 2.115 1.00 85.12 88 HIS A C 1
ATOM 718 O O . HIS A 1 88 ? 12.286 -3.689 1.935 1.00 85.12 88 HIS A O 1
ATOM 724 N N . GLY A 1 89 ? 11.997 -5.843 2.390 1.00 78.00 89 GLY A N 1
ATOM 725 C CA . GLY A 1 89 ? 13.426 -6.180 2.313 1.00 78.00 89 GLY A CA 1
ATOM 726 C C . GLY A 1 89 ? 13.928 -6.360 0.876 1.00 78.00 89 GLY A C 1
ATOM 727 O O . GLY A 1 89 ? 13.250 -6.026 -0.089 1.00 78.00 89 GLY A O 1
ATOM 728 N N . MET A 1 90 ? 15.121 -6.927 0.709 1.00 73.25 90 MET A N 1
ATOM 729 C CA . MET A 1 90 ? 15.686 -7.199 -0.620 1.00 73.25 90 MET A CA 1
ATOM 730 C C . MET A 1 90 ? 14.849 -8.201 -1.444 1.00 73.25 90 MET A C 1
ATOM 732 O O . MET A 1 90 ? 14.191 -9.073 -0.876 1.00 73.25 90 MET A O 1
ATOM 736 N N . ALA A 1 91 ? 14.980 -8.107 -2.777 1.00 74.44 91 ALA A N 1
ATOM 737 C CA . ALA A 1 91 ? 14.363 -8.965 -3.804 1.00 74.44 91 ALA A CA 1
ATOM 738 C C . ALA A 1 91 ? 12.820 -8.901 -3.887 1.00 74.44 91 ALA A C 1
ATOM 740 O O . ALA A 1 91 ? 12.172 -8.413 -2.970 1.00 74.44 91 ALA A O 1
ATOM 741 N N . PHE A 1 92 ? 12.234 -9.397 -4.985 1.00 81.69 92 PHE A N 1
ATOM 742 C CA . PHE A 1 92 ? 10.779 -9.456 -5.256 1.00 81.69 92 PHE A CA 1
ATOM 743 C C . PHE A 1 92 ? 10.027 -8.131 -5.102 1.00 81.69 92 PHE A C 1
ATOM 745 O O . PHE A 1 92 ? 10.625 -7.065 -5.047 1.00 81.69 92 PHE A O 1
ATOM 752 N N . ASN A 1 93 ? 8.702 -8.222 -5.054 1.00 86.31 93 ASN A N 1
ATOM 753 C CA . ASN A 1 93 ? 7.766 -7.107 -5.056 1.00 86.31 93 ASN A CA 1
ATOM 754 C C . ASN A 1 93 ? 6.773 -7.203 -3.884 1.00 86.31 93 ASN A C 1
ATOM 756 O O . ASN A 1 93 ? 6.793 -8.151 -3.087 1.00 86.31 93 ASN A O 1
ATOM 760 N N . ARG A 1 94 ? 5.914 -6.199 -3.770 1.00 90.94 94 ARG A N 1
ATOM 761 C CA . ARG A 1 94 ? 4.875 -6.029 -2.752 1.00 90.94 94 ARG A CA 1
ATOM 762 C C . ARG A 1 94 ? 3.973 -7.252 -2.566 1.00 90.94 94 ARG A C 1
ATOM 764 O O . ARG A 1 94 ? 3.586 -7.538 -1.441 1.00 90.94 94 ARG A O 1
ATOM 771 N N . ALA A 1 95 ? 3.718 -8.037 -3.612 1.00 91.56 95 ALA A N 1
ATOM 772 C CA . ALA A 1 95 ? 2.793 -9.172 -3.564 1.00 91.56 95 ALA A CA 1
ATOM 773 C C . ALA A 1 95 ? 3.374 -10.457 -2.935 1.00 91.56 95 ALA A C 1
ATOM 775 O O . ALA A 1 95 ? 2.669 -11.455 -2.800 1.00 91.56 95 ALA A O 1
ATOM 776 N N . HIS A 1 96 ? 4.647 -10.476 -2.524 1.00 89.31 96 HIS A N 1
ATOM 777 C CA . HIS A 1 96 ? 5.240 -11.699 -1.980 1.00 89.31 96 HIS A CA 1
ATOM 778 C C . HIS A 1 96 ? 4.533 -12.158 -0.687 1.00 89.31 96 HIS A C 1
ATOM 780 O O . HIS A 1 96 ? 4.381 -11.388 0.260 1.00 89.31 96 HIS A O 1
ATOM 786 N N . SER A 1 97 ? 4.189 -13.448 -0.606 1.00 89.69 97 SER A N 1
ATOM 787 C CA . SER A 1 97 ? 3.351 -14.058 0.446 1.00 89.69 97 SER A CA 1
ATOM 788 C C . SER A 1 97 ? 3.689 -13.643 1.886 1.00 89.69 97 SER A C 1
ATOM 790 O O . SER A 1 97 ? 2.820 -13.185 2.623 1.00 89.69 97 SER A O 1
ATOM 792 N N . HIS A 1 98 ? 4.959 -13.734 2.300 1.00 88.25 98 HIS A N 1
ATOM 793 C CA . HIS A 1 98 ? 5.366 -13.327 3.652 1.00 88.25 98 HIS A CA 1
ATOM 794 C C . HIS A 1 98 ? 5.112 -11.837 3.947 1.00 88.25 98 HIS A C 1
ATOM 796 O O . HIS A 1 98 ? 4.888 -11.475 5.099 1.00 88.25 98 HIS A O 1
ATOM 802 N N . ARG A 1 99 ? 5.141 -10.969 2.928 1.00 91.31 99 ARG A N 1
ATOM 803 C CA . ARG A 1 99 ? 4.864 -9.527 3.051 1.00 91.31 99 ARG A CA 1
ATOM 804 C C . ARG A 1 99 ? 3.371 -9.293 3.187 1.00 91.31 99 ARG A C 1
ATOM 806 O O . ARG A 1 99 ? 2.949 -8.570 4.083 1.00 91.31 99 ARG A O 1
ATOM 813 N N . VAL A 1 100 ? 2.584 -10.000 2.380 1.00 93.44 100 VAL A N 1
ATOM 814 C CA . VAL 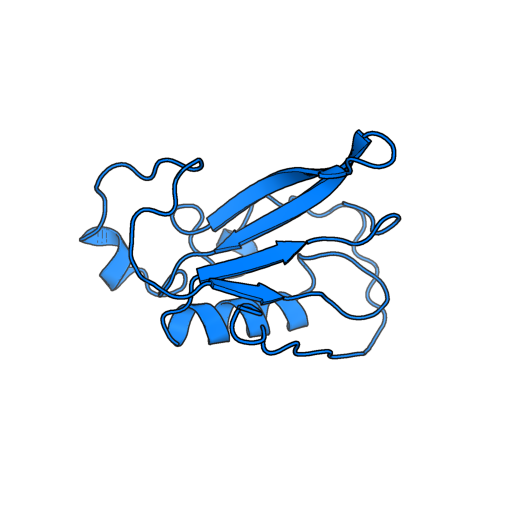A 1 100 ? 1.121 -10.011 2.474 1.00 93.44 100 VAL A CA 1
ATOM 815 C C . VAL A 1 100 ? 0.660 -10.384 3.881 1.00 93.44 100 VAL A C 1
ATOM 817 O O . VAL A 1 100 ? -0.207 -9.713 4.436 1.00 93.44 100 VAL A O 1
ATOM 820 N N . GLU A 1 101 ? 1.277 -11.380 4.517 1.00 94.12 101 GLU A N 1
ATOM 821 C CA . GLU A 1 101 ? 0.931 -11.742 5.897 1.00 94.12 101 GLU A CA 1
ATOM 822 C C . GLU A 1 101 ? 1.229 -10.623 6.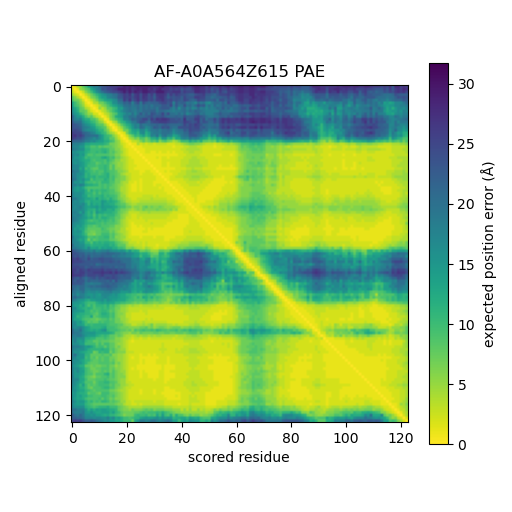911 1.00 94.12 101 GLU A C 1
ATOM 824 O O . GLU A 1 101 ? 0.447 -10.417 7.844 1.00 94.12 101 GLU A O 1
ATOM 829 N N . VAL A 1 102 ? 2.288 -9.831 6.698 1.00 94.69 102 VAL A N 1
ATOM 830 C CA . VAL A 1 102 ? 2.545 -8.618 7.495 1.00 94.69 102 VAL A CA 1
ATOM 831 C C . VAL A 1 102 ? 1.446 -7.580 7.265 1.00 94.69 102 VAL A C 1
ATOM 833 O O . VAL A 1 102 ? 0.934 -7.013 8.231 1.00 94.69 102 VAL A O 1
ATOM 836 N N . TYR A 1 103 ? 1.029 -7.357 6.016 1.00 95.19 103 TYR A N 1
ATOM 837 C CA . TYR A 1 103 ? -0.033 -6.394 5.705 1.00 95.19 103 TYR A CA 1
ATOM 838 C C . TYR A 1 103 ? -1.354 -6.787 6.352 1.00 95.19 103 TYR A C 1
ATOM 840 O O . TYR A 1 103 ? -2.020 -5.962 6.972 1.00 95.19 103 TYR A O 1
ATOM 848 N N . LYS A 1 104 ? -1.706 -8.070 6.271 1.00 94.44 104 LYS A N 1
ATOM 849 C CA . LYS A 1 104 ? -2.914 -8.623 6.881 1.00 94.44 104 LYS A CA 1
ATOM 850 C C . LYS A 1 104 ? -2.881 -8.492 8.401 1.00 94.44 104 LYS A C 1
ATOM 852 O O . LYS A 1 104 ? -3.894 -8.142 8.999 1.00 94.44 104 LYS A O 1
ATOM 857 N N . LEU A 1 105 ? -1.731 -8.735 9.038 1.00 95.12 105 LEU A N 1
ATOM 858 C CA . LEU A 1 105 ? -1.565 -8.523 10.478 1.00 95.12 105 LEU A CA 1
ATOM 859 C C . LEU A 1 105 ? -1.801 -7.059 10.861 1.00 95.12 105 LEU A C 1
ATOM 861 O O . LEU A 1 105 ? -2.615 -6.789 11.738 1.00 95.12 105 LEU A O 1
ATOM 865 N N . LEU A 1 106 ? -1.120 -6.124 10.199 1.00 94.44 106 LEU A N 1
ATOM 866 C CA . LEU A 1 106 ? -1.244 -4.692 10.484 1.00 94.44 106 LEU A CA 1
ATOM 867 C C . LEU A 1 106 ? -2.666 -4.177 10.212 1.00 94.44 106 LEU A C 1
ATOM 869 O O . LEU A 1 106 ? -3.218 -3.436 11.022 1.00 94.44 106 LEU A O 1
ATOM 873 N N . SER A 1 107 ? -3.293 -4.642 9.132 1.00 93.12 107 SER A N 1
ATOM 874 C CA . SER A 1 107 ? -4.691 -4.354 8.812 1.00 93.12 107 SER A CA 1
ATOM 875 C C . SER A 1 107 ? -5.641 -4.834 9.918 1.00 93.12 107 SER A C 1
ATOM 877 O O . SER A 1 107 ? -6.477 -4.059 10.380 1.00 93.12 107 SER A O 1
ATOM 879 N N . ARG A 1 108 ? -5.483 -6.070 10.421 1.00 92.44 108 ARG A N 1
ATOM 880 C CA . ARG A 1 108 ? -6.277 -6.598 11.554 1.00 92.44 108 ARG A CA 1
ATOM 881 C C . ARG A 1 108 ? -6.030 -5.872 12.874 1.00 92.44 108 ARG A C 1
ATOM 883 O O . ARG A 1 108 ? -6.894 -5.884 13.742 1.00 92.44 108 ARG A O 1
ATOM 890 N N . LEU A 1 109 ? -4.861 -5.257 13.042 1.00 91.81 109 LEU A N 1
ATOM 891 C CA . LEU A 1 109 ? -4.566 -4.396 14.190 1.00 91.81 109 LEU A CA 1
ATOM 892 C C . LEU A 1 109 ? -5.200 -3.002 14.063 1.00 91.81 109 LEU A C 1
ATOM 894 O O . LEU A 1 109 ? -5.023 -2.168 14.947 1.00 91.81 109 LEU A O 1
ATOM 898 N N . GLY A 1 110 ? -5.950 -2.755 12.988 1.00 89.38 110 GLY A N 1
ATOM 899 C CA . GLY A 1 110 ? -6.688 -1.521 12.786 1.00 89.38 110 GLY A CA 1
ATOM 900 C C . GLY A 1 110 ? -5.888 -0.428 12.086 1.00 89.38 110 GLY A C 1
ATOM 901 O O . GLY A 1 110 ? -6.303 0.719 12.140 1.00 89.38 110 GLY A O 1
ATOM 902 N N . TYR A 1 111 ? -4.758 -0.739 11.446 1.00 90.81 111 TYR A N 1
ATOM 903 C CA . TYR A 1 111 ? -3.972 0.249 10.703 1.00 90.81 111 TYR A CA 1
ATOM 904 C C . TYR A 1 111 ? -4.354 0.270 9.225 1.00 90.81 111 TYR A C 1
ATOM 906 O O . TYR A 1 111 ? -4.644 -0.766 8.624 1.00 90.81 111 TYR A O 1
ATOM 914 N N . HIS A 1 112 ? -4.250 1.444 8.603 1.00 92.00 112 HIS A N 1
ATOM 915 C CA . HIS A 1 112 ? -3.982 1.475 7.170 1.00 92.00 112 HIS A CA 1
ATOM 916 C C . HIS A 1 112 ? -2.577 0.936 6.923 1.00 92.00 112 HIS A C 1
ATOM 918 O O . HIS A 1 112 ? -1.654 1.243 7.672 1.00 92.00 112 HIS A O 1
ATOM 924 N N . VAL A 1 113 ? -2.387 0.181 5.851 1.00 94.25 113 VAL A N 1
ATOM 925 C CA . VAL A 1 113 ? -1.070 -0.289 5.423 1.00 94.25 113 VAL A CA 1
ATOM 926 C C . VAL A 1 113 ? -0.779 0.307 4.061 1.00 94.25 113 VAL A C 1
ATOM 928 O O . VAL A 1 113 ? -1.587 0.179 3.147 1.00 94.25 113 VAL A O 1
ATOM 931 N N . MET A 1 114 ? 0.367 0.960 3.925 1.00 93.50 114 MET A N 1
ATOM 932 C CA . MET A 1 114 ? 0.889 1.421 2.645 1.00 93.50 114 MET A CA 1
ATOM 933 C C . MET A 1 114 ? 2.221 0.724 2.394 1.00 93.50 114 MET A C 1
ATOM 935 O O . MET A 1 114 ? 3.085 0.735 3.266 1.00 93.50 114 MET A O 1
ATOM 939 N N . THR A 1 115 ? 2.402 0.114 1.228 1.00 93.38 115 THR A N 1
ATOM 940 C CA . THR A 1 115 ? 3.668 -0.523 0.845 1.00 93.38 115 THR A CA 1
ATOM 941 C C . THR A 1 115 ? 4.063 -0.118 -0.562 1.00 93.38 115 THR A C 1
ATOM 943 O O . THR A 1 115 ? 3.200 0.033 -1.420 1.00 93.38 115 THR A O 1
ATOM 946 N N . ILE A 1 116 ? 5.360 0.100 -0.770 1.00 91.12 116 ILE A N 1
ATOM 947 C CA . ILE A 1 116 ? 5.919 0.661 -1.999 1.00 91.12 116 ILE A CA 1
ATOM 948 C C . ILE A 1 116 ? 7.042 -0.259 -2.467 1.00 91.12 116 ILE A C 1
ATOM 950 O O . ILE A 1 116 ? 7.907 -0.631 -1.667 1.00 91.12 116 ILE A O 1
ATOM 954 N N . ASP A 1 117 ? 7.037 -0.592 -3.753 1.00 89.50 117 ASP A N 1
ATOM 955 C CA . ASP A 1 117 ? 8.132 -1.304 -4.394 1.00 89.50 117 ASP A CA 1
ATOM 956 C C . ASP A 1 117 ? 9.344 -0.399 -4.608 1.00 89.50 117 ASP A C 1
ATOM 958 O O . ASP A 1 117 ? 9.237 0.762 -5.017 1.00 89.50 117 ASP A O 1
ATOM 962 N N . TYR A 1 118 ? 10.537 -0.944 -4.375 1.00 85.12 118 TYR A N 1
ATOM 963 C CA . TYR A 1 118 ? 11.760 -0.254 -4.770 1.00 85.12 118 TYR A CA 1
ATOM 964 C C . TYR A 1 118 ? 11.952 -0.291 -6.280 1.00 85.12 118 TYR A C 1
ATOM 966 O O . TYR A 1 118 ? 11.560 -1.241 -6.960 1.00 85.12 118 TYR A O 1
ATOM 974 N N . ARG A 1 119 ? 12.688 0.699 -6.786 1.00 80.00 119 ARG A N 1
ATOM 975 C CA . ARG A 1 119 ? 13.182 0.723 -8.166 1.00 80.00 119 ARG A CA 1
ATOM 976 C C . ARG A 1 119 ? 13.839 -0.603 -8.543 1.00 80.00 119 ARG A C 1
ATOM 978 O O . ARG A 1 119 ? 14.682 -1.111 -7.807 1.00 80.00 119 ARG A O 1
ATOM 985 N N . GLY A 1 120 ? 13.477 -1.124 -9.712 1.00 71.75 120 GLY A N 1
ATOM 986 C CA . GLY A 1 120 ? 14.016 -2.381 -10.233 1.00 71.75 120 GLY A CA 1
ATOM 987 C C . GLY A 1 120 ? 13.367 -3.643 -9.655 1.00 71.75 120 GLY A C 1
ATOM 988 O O . GLY A 1 120 ? 13.684 -4.733 -10.124 1.00 71.75 120 GLY A O 1
ATOM 989 N N . SER A 1 121 ? 12.446 -3.523 -8.692 1.00 67.88 121 SER A N 1
ATOM 990 C CA . SER A 1 121 ? 11.532 -4.619 -8.354 1.00 67.88 121 SER A CA 1
ATOM 991 C C . SER A 1 121 ? 10.549 -4.785 -9.513 1.00 67.88 121 SER A C 1
ATOM 993 O O . SER A 1 121 ? 9.951 -3.802 -9.950 1.00 67.88 121 SER A O 1
ATOM 995 N N . TYR A 1 122 ? 10.406 -6.001 -10.045 1.00 63.59 122 TYR A N 1
ATOM 996 C CA . TYR A 1 122 ? 9.442 -6.296 -11.111 1.00 63.59 122 TYR A CA 1
ATOM 997 C C . TYR A 1 122 ? 8.028 -6.021 -10.586 1.00 63.59 122 TYR A C 1
ATOM 999 O O . TYR A 1 122 ? 7.525 -6.779 -9.751 1.00 63.59 122 TYR A O 1
ATOM 1007 N N . SER A 1 123 ? 7.457 -4.898 -11.017 1.00 60.34 123 SER A N 1
ATOM 1008 C CA . SER A 1 123 ? 6.215 -4.298 -10.530 1.00 60.34 123 SER A CA 1
ATOM 1009 C C . SER A 1 123 ? 5.412 -3.709 -11.672 1.00 60.34 123 SER A C 1
ATOM 1011 O O . SER A 1 123 ? 6.032 -3.308 -12.685 1.00 60.34 123 SER A O 1
#

Secondary structure (DSSP, 8-state):
-PPPPP-------------S--TT--GGGTS-TTSEEEEEEEPTTT--EEEEEEE-TTTT-HHHHTT--S---TT---S-PPEEEEEP-SSS-TT-HHHHHHHHHHHHTT-EEEEEPPTTS--

pLDDT: mean 77.6, std 17.42, range [32.47, 95.19]